Protein AF-A0A847I5W4-F1 (afdb_monomer)

Mean predicted aligned error: 6.33 Å

Foldseek 3Di:
DDPLVVLLVLQVPDPDDLCVLQVQLVHDSVVSVVSNVPDDDDVSSVVSSCVSSVHDDDPDPPPPPPPPDD

Nearest PDB structures (foldseek):
  4pu7-assembly1_B  TM=7.963E-01  e=1.650E-02  Shewanella oneidensis MR-1
  4pu8-assembly1_A  TM=7.896E-01  e=1.974E-02  Shewanella oneidensis MR-1
  4pu8-assembly1_B  TM=7.963E-01  e=2.225E-02  Shewanella oneidensis MR-1
  4pu4-assembly1_C  TM=7.990E-01  e=3.001E-02  Shewanella oneidensis MR-1
  4pu4-assembly1_D  TM=6.995E-01  e=1.464E-02  Shewanella oneidensis MR-1

Structure (mmCIF, N/CA/C/O backbone):
data_AF-A0A847I5W4-F1
#
_entry.id   AF-A0A847I5W4-F1
#
loop_
_atom_site.group_PDB
_atom_site.id
_atom_site.type_symbol
_atom_site.label_atom_id
_atom_site.label_alt_id
_atom_site.label_comp_id
_atom_site.label_asym_id
_atom_site.label_entity_id
_atom_site.label_seq_id
_atom_site.pdbx_PDB_ins_code
_atom_site.Cartn_x
_atom_site.Cartn_y
_atom_site.Cartn_z
_atom_site.occupancy
_atom_site.B_iso_or_equiv
_atom_site.auth_seq_id
_atom_site.auth_comp_id
_atom_site.auth_asym_id
_atom_site.auth_atom_id
_atom_site.pdbx_PDB_model_num
ATOM 1 N N . MET A 1 1 ? -1.371 5.380 11.869 1.00 73.62 1 MET A N 1
ATOM 2 C CA . MET A 1 1 ? -0.665 4.606 10.826 1.00 73.62 1 MET A CA 1
ATOM 3 C C . MET A 1 1 ? -1.208 5.027 9.470 1.00 73.62 1 MET A C 1
ATOM 5 O O . MET A 1 1 ? -2.416 5.207 9.375 1.00 73.62 1 MET A O 1
ATOM 9 N N . LYS A 1 2 ? -0.352 5.255 8.465 1.00 89.00 2 LYS A N 1
ATOM 10 C CA . LYS A 1 2 ? -0.808 5.579 7.101 1.00 89.00 2 LYS A CA 1
ATOM 11 C C . LYS A 1 2 ? -1.297 4.295 6.397 1.00 89.00 2 LYS A C 1
ATOM 13 O O . LYS A 1 2 ? -0.729 3.233 6.663 1.00 89.00 2 LYS A O 1
ATOM 18 N N . PRO A 1 3 ? -2.294 4.356 5.497 1.00 92.06 3 PRO A N 1
ATOM 19 C CA . PRO A 1 3 ? -2.736 3.184 4.734 1.00 92.06 3 PRO A CA 1
ATOM 20 C C . PRO A 1 3 ? -1.602 2.526 3.934 1.00 92.06 3 PRO A C 1
ATOM 22 O O . PRO A 1 3 ? -1.445 1.311 3.972 1.00 92.06 3 PRO A O 1
ATOM 25 N N . SER A 1 4 ? -0.729 3.325 3.312 1.00 93.56 4 SER A N 1
ATOM 26 C CA . SER A 1 4 ? 0.446 2.835 2.575 1.00 93.56 4 SER A CA 1
ATOM 27 C C . SER A 1 4 ? 1.431 2.052 3.449 1.00 93.56 4 SER A C 1
ATOM 29 O O . SER A 1 4 ? 1.914 1.003 3.040 1.00 93.56 4 SER A O 1
ATOM 31 N N . GLU A 1 5 ? 1.680 2.508 4.678 1.00 94.31 5 GLU A N 1
ATOM 32 C CA . GLU A 1 5 ? 2.490 1.774 5.661 1.00 94.31 5 GLU A CA 1
ATOM 33 C C . GLU A 1 5 ? 1.835 0.454 6.074 1.00 94.31 5 GLU A C 1
ATOM 35 O O . GLU A 1 5 ? 2.516 -0.542 6.308 1.00 94.31 5 GLU A O 1
ATOM 40 N N . THR A 1 6 ? 0.505 0.436 6.161 1.00 94.25 6 THR A N 1
ATOM 41 C CA . THR A 1 6 ? -0.253 -0.776 6.504 1.00 94.25 6 THR A CA 1
ATOM 42 C C . THR A 1 6 ? -0.111 -1.808 5.395 1.00 94.25 6 THR A C 1
ATOM 44 O O . THR A 1 6 ? 0.235 -2.954 5.673 1.00 94.25 6 THR A O 1
ATOM 47 N N . LEU A 1 7 ? -0.253 -1.373 4.141 1.00 95.25 7 LEU A N 1
ATOM 48 C CA . LEU A 1 7 ? -0.030 -2.220 2.977 1.00 95.25 7 LEU A CA 1
ATOM 49 C C . LEU A 1 7 ? 1.413 -2.746 2.922 1.00 95.25 7 LEU A C 1
ATOM 51 O O . LEU A 1 7 ? 1.611 -3.934 2.698 1.00 95.25 7 LEU A O 1
ATOM 55 N N . ARG A 1 8 ? 2.428 -1.916 3.207 1.00 95.25 8 ARG A N 1
ATOM 56 C CA . ARG A 1 8 ? 3.834 -2.372 3.279 1.00 95.25 8 ARG A CA 1
ATOM 57 C C . ARG A 1 8 ? 4.027 -3.491 4.296 1.00 95.25 8 ARG A C 1
ATOM 59 O O . ARG A 1 8 ? 4.680 -4.484 3.988 1.00 95.25 8 ARG A O 1
ATOM 66 N N . LYS A 1 9 ? 3.440 -3.359 5.488 1.00 94.56 9 LYS A N 1
ATOM 67 C CA . LYS A 1 9 ? 3.505 -4.415 6.509 1.00 94.56 9 LYS A CA 1
ATOM 68 C C . LYS A 1 9 ? 2.736 -5.667 6.100 1.00 94.56 9 LYS A C 1
ATOM 70 O O . LYS A 1 9 ? 3.207 -6.760 6.385 1.00 94.56 9 LYS A O 1
ATOM 75 N N . ALA A 1 10 ? 1.593 -5.521 5.433 1.00 94.69 10 ALA A N 1
ATOM 76 C CA . ALA A 1 10 ? 0.843 -6.659 4.911 1.00 94.69 10 ALA A CA 1
ATOM 77 C C . ALA A 1 10 ? 1.659 -7.430 3.863 1.00 94.69 10 ALA A C 1
ATOM 79 O O . ALA A 1 10 ? 1.772 -8.644 3.965 1.00 94.69 10 ALA A O 1
ATOM 80 N N . ILE A 1 11 ? 2.329 -6.729 2.940 1.00 94.06 11 ILE A N 1
ATOM 81 C CA . ILE A 1 11 ? 3.234 -7.340 1.951 1.00 94.06 11 ILE A CA 1
ATOM 82 C C . ILE A 1 11 ? 4.373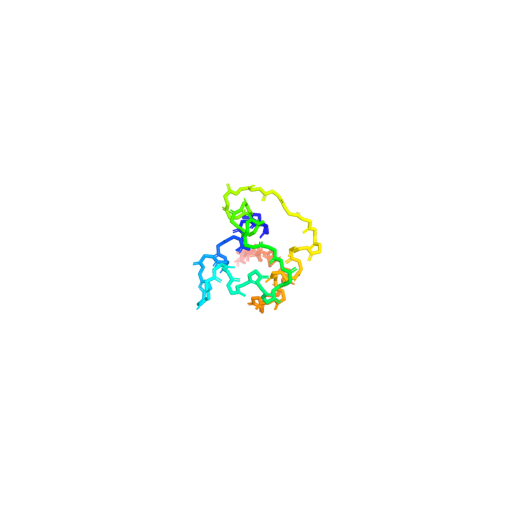 -8.106 2.636 1.00 94.06 11 ILE A C 1
ATOM 84 O O . ILE A 1 11 ? 4.705 -9.206 2.218 1.00 94.06 11 ILE A O 1
ATOM 88 N N . GLN A 1 12 ? 4.975 -7.543 3.689 1.00 92.44 12 GLN A N 1
ATOM 89 C CA . GLN A 1 12 ? 6.063 -8.202 4.428 1.00 92.44 12 GLN A CA 1
ATOM 90 C C . GLN A 1 12 ? 5.612 -9.445 5.207 1.00 92.44 12 GLN A C 1
ATOM 92 O O . GLN A 1 12 ? 6.439 -10.300 5.503 1.00 92.44 12 GLN A O 1
ATOM 97 N N . ARG A 1 13 ? 4.329 -9.521 5.572 1.00 93.81 13 ARG A N 1
ATOM 98 C CA . ARG A 1 13 ? 3.735 -10.637 6.322 1.00 93.81 13 ARG A CA 1
ATOM 99 C C . ARG A 1 13 ? 3.022 -11.651 5.432 1.00 93.81 13 ARG A C 1
ATOM 101 O O . ARG A 1 13 ? 2.515 -12.634 5.954 1.00 93.81 13 ARG A O 1
ATOM 108 N N . ALA A 1 14 ? 2.927 -11.392 4.132 1.00 91.62 14 ALA A N 1
ATOM 109 C CA . ALA A 1 14 ? 2.260 -12.289 3.209 1.00 91.62 14 ALA A CA 1
ATOM 110 C C . ALA A 1 14 ? 3.057 -13.595 3.067 1.00 91.62 14 ALA A C 1
ATOM 112 O O . ALA A 1 14 ? 4.278 -13.565 2.931 1.00 91.62 14 ALA A O 1
ATOM 113 N N . ASP A 1 15 ? 2.356 -14.725 2.993 1.00 90.44 15 ASP A N 1
ATOM 114 C CA . ASP A 1 15 ? 2.922 -16.064 2.744 1.00 90.44 15 ASP A CA 1
ATOM 115 C C . ASP A 1 15 ? 3.492 -16.255 1.323 1.00 90.44 15 ASP A C 1
ATOM 117 O O . ASP A 1 15 ? 3.802 -17.364 0.893 1.00 90.44 15 ASP A O 1
ATOM 121 N N . MET A 1 16 ? 3.629 -15.178 0.550 1.00 91.25 16 MET A N 1
ATOM 122 C CA . MET A 1 16 ? 4.137 -15.225 -0.815 1.00 91.25 16 MET A CA 1
ATOM 123 C C . MET A 1 16 ? 5.301 -14.267 -1.012 1.00 91.25 16 MET A C 1
ATOM 125 O O . MET A 1 16 ? 5.376 -13.192 -0.414 1.00 91.25 16 MET A O 1
ATOM 129 N N . SER A 1 17 ? 6.209 -14.645 -1.910 1.00 91.25 17 SER A N 1
ATOM 130 C CA . SER A 1 17 ? 7.326 -13.785 -2.277 1.00 91.25 17 SER A CA 1
ATOM 131 C C . SER A 1 17 ? 6.831 -12.495 -2.937 1.00 91.25 17 SER A C 1
ATOM 133 O O . SER A 1 17 ? 5.795 -12.458 -3.606 1.00 91.25 17 SER A O 1
ATOM 135 N N . ARG A 1 18 ? 7.623 -11.426 -2.806 1.00 91.12 18 ARG A N 1
ATOM 136 C CA . ARG A 1 18 ? 7.385 -10.150 -3.504 1.00 91.12 18 ARG A CA 1
ATOM 137 C C . ARG A 1 18 ? 7.223 -10.351 -5.011 1.00 91.12 18 ARG A C 1
ATOM 139 O O . ARG A 1 18 ? 6.348 -9.746 -5.617 1.00 91.12 18 ARG A O 1
ATOM 146 N N . TYR A 1 19 ? 8.021 -11.236 -5.595 1.00 92.75 19 TYR A N 1
ATOM 147 C CA . TYR A 1 19 ? 7.917 -11.594 -7.002 1.00 92.75 19 TYR A CA 1
ATOM 148 C C . TYR A 1 19 ? 6.546 -12.187 -7.358 1.00 92.75 19 TYR A C 1
ATOM 150 O O . TYR A 1 19 ? 5.887 -11.702 -8.278 1.00 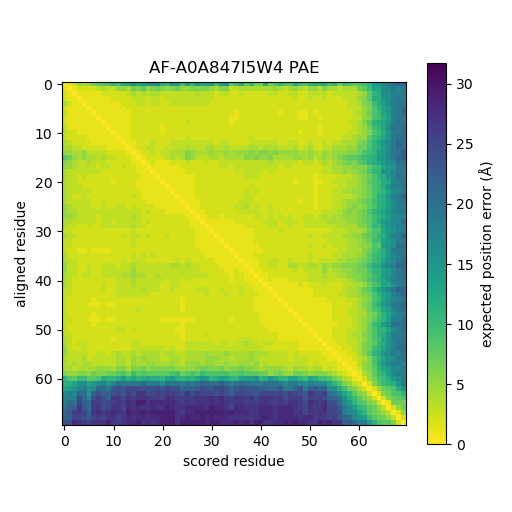92.75 19 TYR A O 1
ATOM 158 N N . ALA A 1 20 ? 6.076 -13.182 -6.596 1.00 94.25 20 ALA A N 1
ATOM 159 C CA . ALA A 1 20 ? 4.776 -13.808 -6.828 1.00 94.25 20 ALA A CA 1
ATOM 160 C C . ALA A 1 20 ? 3.622 -12.811 -6.641 1.00 94.25 20 ALA A C 1
ATOM 162 O O . ALA A 1 20 ? 2.685 -12.791 -7.440 1.00 94.25 20 ALA A O 1
ATOM 163 N N . LEU A 1 21 ? 3.715 -11.944 -5.628 1.00 94.88 21 LEU A N 1
ATOM 164 C CA . LEU A 1 21 ? 2.734 -10.887 -5.401 1.00 94.88 21 LEU A CA 1
ATOM 165 C C . LEU A 1 21 ? 2.689 -9.898 -6.571 1.00 94.88 21 LEU A C 1
ATOM 167 O O . LEU A 1 21 ? 1.608 -9.555 -7.045 1.00 94.88 21 LEU A O 1
ATOM 171 N N . ALA A 1 22 ? 3.856 -9.463 -7.053 1.00 94.81 22 ALA A N 1
ATOM 172 C CA . ALA A 1 22 ? 3.959 -8.552 -8.184 1.00 94.81 22 ALA A CA 1
ATOM 173 C C . ALA A 1 22 ? 3.345 -9.169 -9.448 1.00 94.81 22 ALA A C 1
ATOM 175 O O . ALA A 1 22 ? 2.516 -8.524 -10.082 1.00 94.81 22 ALA A O 1
ATOM 176 N N . GLN A 1 23 ? 3.654 -10.434 -9.758 1.00 95.56 23 GLN A N 1
ATOM 177 C CA . GLN A 1 23 ? 3.047 -11.126 -10.897 1.00 95.56 23 GLN A CA 1
ATOM 178 C C . GLN A 1 23 ? 1.522 -11.207 -10.792 1.00 95.56 23 GLN A C 1
ATOM 180 O O . GLN A 1 23 ? 0.826 -10.852 -11.741 1.00 95.56 23 GLN A O 1
ATOM 185 N N . ARG A 1 24 ? 0.992 -11.630 -9.637 1.00 95.38 24 ARG A N 1
ATOM 186 C CA . ARG A 1 24 ? -0.461 -11.739 -9.421 1.00 95.38 24 ARG A CA 1
ATOM 187 C C . ARG A 1 24 ? -1.173 -10.395 -9.546 1.00 95.38 24 ARG A C 1
ATOM 189 O O . ARG A 1 24 ? -2.296 -10.345 -10.029 1.00 95.38 24 ARG A O 1
ATOM 196 N N . ALA A 1 25 ? -0.517 -9.315 -9.132 1.00 94.56 25 ALA A N 1
ATOM 197 C CA . ALA A 1 25 ? -1.044 -7.961 -9.250 1.00 94.56 25 ALA A CA 1
ATOM 198 C C . ALA A 1 25 ? -0.844 -7.342 -10.651 1.00 94.56 25 ALA A C 1
ATOM 200 O O . ALA A 1 25 ? -1.308 -6.227 -10.888 1.00 94.56 25 ALA A O 1
ATOM 201 N N . GLY A 1 26 ? -0.148 -8.022 -11.574 1.00 95.50 26 GLY A N 1
ATOM 202 C CA . GLY A 1 26 ? 0.190 -7.486 -12.898 1.00 95.50 26 GLY A CA 1
ATOM 203 C C . GLY A 1 26 ? 1.222 -6.353 -12.849 1.00 95.50 26 GLY A C 1
ATOM 204 O O . GLY A 1 26 ? 1.154 -5.405 -13.629 1.00 95.50 26 GLY A O 1
ATOM 205 N N . LEU A 1 27 ? 2.148 -6.414 -11.893 1.00 93.75 27 LEU A N 1
ATOM 206 C CA . LEU A 1 27 ? 3.134 -5.384 -11.575 1.00 93.75 27 LEU A CA 1
ATOM 207 C C . LEU A 1 27 ? 4.560 -5.909 -11.771 1.00 93.75 27 LEU A C 1
ATOM 209 O O . LEU A 1 27 ? 4.821 -7.108 -11.701 1.00 93.75 27 LEU A O 1
ATOM 213 N N . SER A 1 28 ? 5.521 -4.999 -11.945 1.00 93.88 28 SER A N 1
ATOM 214 C CA . SER A 1 28 ? 6.937 -5.374 -11.929 1.00 93.88 28 SER A CA 1
ATOM 215 C C . SER A 1 28 ? 7.454 -5.546 -10.499 1.00 93.88 28 SER A C 1
ATOM 217 O O . SER A 1 28 ? 7.153 -4.749 -9.605 1.00 93.88 28 SER A O 1
ATOM 219 N N . GLU A 1 29 ? 8.302 -6.554 -10.281 1.00 93.38 29 GLU A N 1
ATOM 220 C CA . GLU A 1 29 ? 8.933 -6.787 -8.975 1.00 93.38 29 GLU A CA 1
ATOM 221 C C . GLU A 1 29 ? 9.741 -5.566 -8.510 1.00 93.38 29 GLU A C 1
ATOM 223 O O . GLU A 1 29 ? 9.675 -5.177 -7.343 1.00 93.38 29 GLU A O 1
ATOM 228 N N . SER A 1 30 ? 10.452 -4.897 -9.426 1.00 94.19 30 SER A N 1
ATOM 229 C CA . SER A 1 30 ? 11.221 -3.688 -9.113 1.00 94.19 30 SER A CA 1
ATOM 230 C C . SER A 1 30 ? 10.346 -2.581 -8.525 1.00 94.19 30 SER A C 1
ATOM 232 O O . SER A 1 30 ? 10.787 -1.856 -7.631 1.00 94.19 30 SER A O 1
ATOM 234 N N . MET A 1 31 ? 9.107 -2.441 -9.005 1.00 94.38 31 MET A N 1
ATOM 235 C CA . MET A 1 31 ? 8.177 -1.454 -8.472 1.00 94.38 31 MET A CA 1
ATOM 236 C C . MET A 1 31 ? 7.730 -1.823 -7.057 1.00 94.38 31 MET A C 1
ATOM 238 O O . MET A 1 31 ? 7.768 -0.964 -6.173 1.00 94.38 31 MET A O 1
ATOM 242 N N . LEU A 1 32 ? 7.427 -3.098 -6.805 1.00 93.62 32 LEU A N 1
ATOM 243 C CA . LEU A 1 32 ? 7.076 -3.569 -5.467 1.00 93.62 32 LEU A CA 1
ATOM 244 C C . LEU A 1 32 ? 8.240 -3.402 -4.475 1.00 93.62 32 LEU A C 1
ATOM 246 O O . LEU A 1 32 ? 8.041 -2.916 -3.362 1.00 93.62 32 LEU A O 1
ATOM 250 N N . CYS A 1 33 ? 9.472 -3.718 -4.885 1.00 94.00 33 CYS A N 1
ATOM 251 C CA . CYS A 1 33 ? 10.673 -3.483 -4.081 1.00 94.00 33 CYS A CA 1
ATOM 252 C C . CYS A 1 33 ? 10.843 -2.002 -3.722 1.00 94.00 33 CYS A C 1
ATOM 254 O O . CYS A 1 33 ? 11.040 -1.678 -2.550 1.00 94.00 33 CYS A O 1
ATOM 256 N N . ARG A 1 34 ? 10.690 -1.093 -4.694 1.00 95.00 34 ARG A N 1
ATOM 257 C CA . ARG A 1 34 ? 10.740 0.357 -4.444 1.00 95.00 34 ARG A CA 1
ATOM 258 C C . ARG A 1 34 ? 9.622 0.819 -3.507 1.00 95.00 34 ARG A C 1
ATOM 260 O O . ARG A 1 34 ? 9.863 1.676 -2.659 1.00 95.00 34 ARG A O 1
ATOM 267 N N . PHE A 1 35 ? 8.415 0.265 -3.637 1.00 95.50 35 PHE A N 1
ATOM 268 C CA . PHE A 1 35 ? 7.298 0.590 -2.750 1.00 95.50 35 PHE A CA 1
ATOM 269 C C . PHE A 1 35 ? 7.591 0.190 -1.302 1.00 95.50 35 PHE A C 1
ATOM 271 O O . PHE A 1 35 ? 7.413 1.008 -0.397 1.00 95.50 35 PHE A O 1
ATOM 278 N N . VAL A 1 36 ? 8.096 -1.029 -1.086 1.00 92.94 36 VAL A N 1
ATOM 279 C CA . VAL A 1 36 ? 8.504 -1.520 0.241 1.00 92.94 36 VAL A CA 1
ATOM 280 C C . VAL A 1 36 ? 9.623 -0.658 0.839 1.00 92.94 36 VAL A C 1
ATOM 282 O O . VAL A 1 36 ? 9.633 -0.433 2.044 1.00 92.94 36 VAL A O 1
ATOM 285 N N . GLN A 1 37 ? 10.516 -0.116 0.007 1.00 94.44 37 GLN A N 1
ATOM 286 C CA . GLN A 1 37 ? 11.608 0.779 0.418 1.00 94.44 37 GLN A CA 1
ATOM 287 C C . GLN A 1 37 ? 11.185 2.226 0.709 1.00 94.44 37 GLN A C 1
ATOM 289 O O . GLN A 1 37 ? 12.023 3.028 1.109 1.00 94.44 37 GLN A O 1
ATOM 294 N N . GLY A 1 38 ? 9.920 2.599 0.503 1.00 93.81 38 GLY A N 1
ATOM 295 C CA . GLY A 1 38 ? 9.455 3.947 0.833 1.00 93.81 38 GLY A CA 1
ATOM 296 C C . GLY A 1 38 ? 8.873 4.738 -0.330 1.00 93.81 38 GLY A C 1
ATOM 297 O O . GLY A 1 38 ? 8.222 5.757 -0.085 1.00 93.81 38 GLY A O 1
ATOM 298 N N . ARG A 1 39 ? 9.014 4.270 -1.576 1.00 95.50 39 ARG A N 1
ATOM 299 C CA . ARG A 1 39 ? 8.483 4.987 -2.741 1.00 95.50 39 ARG A CA 1
ATOM 300 C C . ARG A 1 39 ? 6.955 5.002 -2.732 1.00 95.50 39 ARG A C 1
ATOM 302 O O . ARG A 1 39 ? 6.316 4.065 -2.253 1.00 95.50 39 ARG A O 1
ATOM 309 N N . ALA A 1 40 ? 6.375 6.087 -3.235 1.00 94.69 40 ALA A N 1
ATOM 310 C CA . ALA A 1 40 ? 4.938 6.190 -3.457 1.00 94.69 40 ALA A CA 1
ATOM 311 C C . ALA A 1 40 ? 4.510 5.359 -4.680 1.00 94.69 40 ALA A C 1
ATOM 313 O O . ALA A 1 40 ? 5.302 5.139 -5.598 1.00 94.69 40 ALA A O 1
ATOM 314 N N . ILE A 1 41 ? 3.252 4.927 -4.678 1.00 95.50 41 ILE A N 1
ATOM 315 C CA . ILE A 1 41 ? 2.578 4.229 -5.780 1.00 95.50 41 ILE A CA 1
ATOM 316 C C . ILE A 1 41 ? 1.274 4.959 -6.112 1.00 95.50 41 ILE A C 1
ATOM 318 O O . ILE A 1 41 ? 0.811 5.786 -5.324 1.00 95.50 41 ILE A O 1
ATOM 322 N N . THR A 1 42 ? 0.694 4.668 -7.273 1.00 96.06 42 THR A N 1
ATOM 323 C CA . THR A 1 42 ? -0.623 5.191 -7.661 1.00 96.06 42 THR A CA 1
ATOM 324 C C . THR A 1 42 ? -1.741 4.477 -6.896 1.00 96.06 42 THR A C 1
ATOM 326 O O . THR A 1 42 ? -1.532 3.380 -6.374 1.00 96.06 42 THR A O 1
ATOM 329 N N . SER A 1 43 ? -2.937 5.077 -6.856 1.00 94.81 43 SER A N 1
ATOM 330 C CA . SER A 1 43 ? -4.110 4.424 -6.249 1.00 94.81 43 SER A CA 1
ATOM 331 C C . SER A 1 43 ? -4.452 3.109 -6.952 1.00 94.81 43 SER A C 1
ATOM 333 O O . SER A 1 43 ? -4.602 2.103 -6.282 1.00 94.81 43 SER A O 1
ATOM 335 N N . ASP A 1 44 ? -4.430 3.065 -8.288 1.00 96.19 44 ASP A N 1
ATOM 336 C CA . ASP A 1 44 ? -4.663 1.825 -9.053 1.00 96.19 44 ASP A CA 1
ATOM 337 C C . ASP A 1 44 ? -3.726 0.680 -8.623 1.00 96.19 44 ASP A C 1
ATOM 339 O O . ASP A 1 44 ? -4.152 -0.454 -8.415 1.00 96.19 44 ASP A O 1
ATOM 343 N N . THR A 1 45 ? -2.441 0.983 -8.417 1.00 95.56 45 THR A N 1
ATOM 344 C CA . THR A 1 45 ? -1.479 -0.015 -7.932 1.00 95.56 45 THR A CA 1
ATOM 345 C C . THR 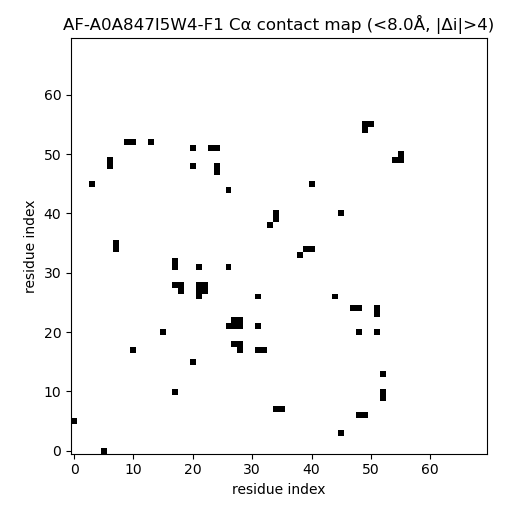A 1 45 ? -1.791 -0.448 -6.501 1.00 95.56 45 THR A C 1
ATOM 347 O O . THR A 1 45 ? -1.632 -1.619 -6.155 1.00 95.56 45 THR A O 1
ATOM 350 N N . PHE A 1 46 ? -2.219 0.495 -5.662 1.00 95.56 46 PHE A N 1
ATOM 351 C CA . PHE A 1 46 ? -2.622 0.218 -4.290 1.00 95.56 46 PHE A CA 1
ATOM 352 C C . PHE A 1 46 ? -3.823 -0.736 -4.257 1.00 95.56 46 PHE A 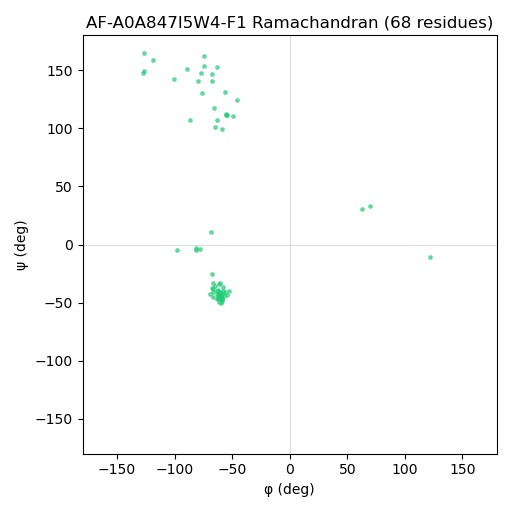C 1
ATOM 354 O O . PHE A 1 46 ? -3.747 -1.761 -3.584 1.00 95.56 46 PHE A O 1
ATOM 361 N N . ASP A 1 47 ? -4.870 -0.454 -5.034 1.00 95.94 47 ASP A N 1
ATOM 362 C CA . ASP A 1 47 ? -6.077 -1.280 -5.131 1.00 95.94 47 ASP A CA 1
ATOM 363 C C . ASP A 1 47 ? -5.768 -2.693 -5.647 1.00 95.94 47 ASP A C 1
ATOM 365 O O . ASP A 1 47 ? -6.234 -3.678 -5.073 1.00 95.94 47 ASP A O 1
ATOM 369 N N . LYS A 1 48 ? -4.896 -2.829 -6.656 1.00 96.06 48 LYS A N 1
ATOM 370 C CA . LYS A 1 48 ? -4.436 -4.143 -7.145 1.00 96.06 48 LYS A CA 1
ATOM 371 C C . LYS A 1 48 ? -3.752 -4.966 -6.055 1.00 96.06 48 LYS A C 1
ATOM 373 O O . LYS A 1 48 ? -4.043 -6.149 -5.895 1.00 96.06 48 LYS A O 1
ATOM 378 N N . LEU A 1 49 ? -2.850 -4.350 -5.291 1.00 95.56 49 LEU A N 1
ATOM 379 C CA .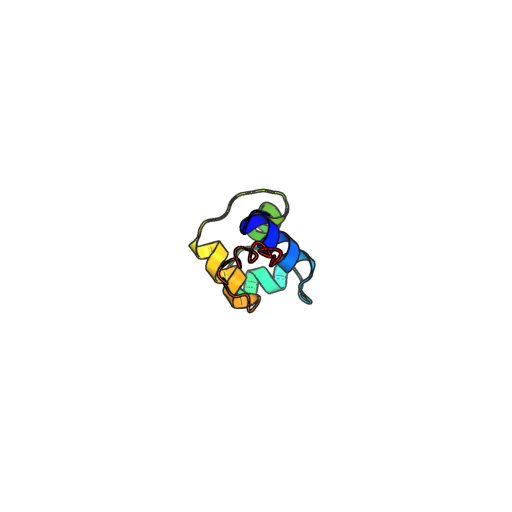 LEU A 1 49 ? -2.139 -5.032 -4.206 1.00 95.56 49 LEU A CA 1
ATOM 380 C C . LEU A 1 49 ? -3.081 -5.423 -3.064 1.00 95.56 49 LEU A C 1
ATOM 382 O O . LEU A 1 49 ? -2.969 -6.526 -2.536 1.00 95.56 49 LEU A O 1
ATOM 386 N N . VAL A 1 50 ? -4.013 -4.539 -2.705 1.00 95.81 50 VAL A N 1
ATOM 387 C CA . VAL A 1 50 ? -5.069 -4.810 -1.718 1.00 95.81 50 VAL A CA 1
ATOM 388 C C . VAL A 1 50 ? -5.923 -5.998 -2.162 1.00 95.81 50 VAL A C 1
ATOM 390 O O . VAL A 1 50 ? -6.111 -6.924 -1.375 1.00 95.81 50 VAL A O 1
ATOM 393 N N . GLY A 1 51 ? -6.349 -6.023 -3.428 1.00 95.75 51 GLY A N 1
ATOM 394 C CA . GLY A 1 51 ? -7.152 -7.106 -3.994 1.00 95.75 51 GLY A CA 1
ATOM 395 C C . GLY A 1 51 ? -6.441 -8.459 -3.972 1.00 95.75 51 GLY A C 1
ATOM 396 O O . GLY A 1 51 ? -7.015 -9.447 -3.525 1.00 95.75 51 GLY A O 1
ATOM 397 N N . VAL A 1 52 ? -5.167 -8.515 -4.377 1.00 95.75 52 VAL A N 1
ATOM 398 C CA . VAL A 1 52 ? -4.396 -9.774 -4.353 1.00 95.75 52 VAL A CA 1
ATOM 399 C C . VAL A 1 52 ? -4.143 -10.273 -2.929 1.00 95.75 52 VAL A C 1
ATOM 401 O O . VAL A 1 52 ? -4.100 -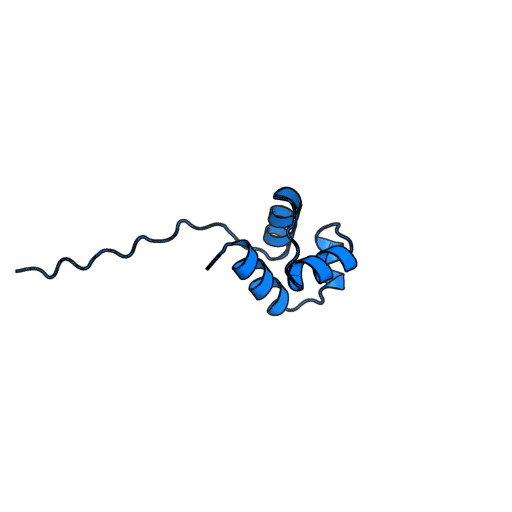11.482 -2.701 1.00 95.75 52 VAL A O 1
ATOM 404 N N . LEU A 1 53 ? -3.978 -9.362 -1.968 1.00 94.75 53 LEU A N 1
ATOM 405 C CA . LEU A 1 53 ? -3.785 -9.705 -0.558 1.00 94.75 53 LEU A CA 1
ATOM 406 C C . LEU A 1 53 ? -5.098 -10.010 0.179 1.00 94.75 53 LEU A C 1
ATOM 408 O O . LEU A 1 53 ? -5.044 -10.352 1.358 1.00 94.75 53 LEU A O 1
ATOM 412 N N . GLY A 1 54 ? -6.257 -9.882 -0.478 1.00 94.25 54 GLY A N 1
ATOM 413 C CA . GLY A 1 54 ? -7.563 -10.089 0.153 1.00 94.25 54 GLY A CA 1
ATOM 414 C C . GLY A 1 54 ? -7.846 -9.090 1.277 1.00 94.25 54 GLY A C 1
ATOM 415 O O . GLY A 1 54 ? -8.492 -9.431 2.263 1.00 94.25 54 GLY A O 1
ATOM 416 N N . LEU A 1 55 ? -7.303 -7.877 1.168 1.00 93.94 55 LEU A N 1
ATOM 417 C CA . LEU A 1 55 ? -7.493 -6.822 2.156 1.00 93.94 55 LEU A CA 1
ATOM 418 C C . LEU A 1 55 ? -8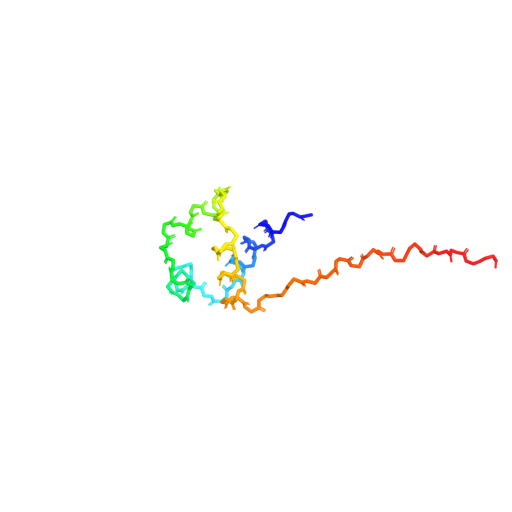.735 -5.995 1.824 1.00 93.94 55 LEU A C 1
ATOM 420 O O . LEU A 1 55 ? -9.081 -5.797 0.662 1.00 93.94 55 LEU A O 1
ATOM 424 N N . GLU A 1 56 ? -9.354 -5.435 2.858 1.00 92.88 56 GLU A N 1
ATOM 425 C CA . GLU A 1 56 ? -10.514 -4.555 2.739 1.00 92.88 56 GLU A CA 1
ATOM 426 C C . GLU A 1 56 ? -10.292 -3.232 3.483 1.00 92.88 56 GLU A C 1
ATOM 428 O O . GLU A 1 56 ? -9.595 -3.155 4.501 1.00 92.88 56 GLU A O 1
ATOM 433 N N . LEU A 1 57 ? -10.883 -2.158 2.956 1.00 91.50 57 LEU A N 1
ATOM 434 C CA . LEU A 1 57 ? -10.899 -0.858 3.616 1.00 91.50 57 LEU A CA 1
ATOM 435 C C . LEU A 1 57 ? -12.093 -0.787 4.565 1.00 91.50 57 LEU A C 1
ATOM 437 O O . LEU A 1 57 ? -13.230 -0.620 4.135 1.00 91.50 57 LEU A O 1
ATOM 441 N N . VAL A 1 58 ? -11.816 -0.845 5.865 1.00 90.56 58 VAL A N 1
ATOM 442 C CA . VAL A 1 58 ? -12.839 -0.691 6.905 1.00 90.56 58 VAL A CA 1
ATOM 443 C C . VAL A 1 58 ? -12.826 0.721 7.497 1.00 90.56 58 VAL A C 1
ATOM 445 O O . VAL A 1 58 ? -11.750 1.301 7.705 1.00 90.56 58 VAL A O 1
ATOM 448 N N . PRO A 1 59 ? -13.997 1.300 7.824 1.00 88.81 59 PRO A N 1
ATOM 449 C CA . PRO A 1 59 ? -14.059 2.531 8.593 1.00 88.81 59 PRO A CA 1
ATOM 450 C C . PRO A 1 59 ? -13.313 2.356 9.910 1.00 88.81 59 PRO A C 1
ATOM 452 O O . PRO A 1 59 ? -13.534 1.404 10.660 1.00 88.81 59 PRO A O 1
ATOM 455 N N . LYS A 1 60 ? -12.436 3.304 10.234 1.00 86.06 60 LYS A N 1
ATOM 456 C CA . LYS A 1 60 ? -11.816 3.310 11.553 1.00 86.06 60 LYS A CA 1
ATOM 457 C C . LYS A 1 60 ? -12.909 3.570 12.588 1.00 86.06 60 LYS A C 1
ATOM 459 O O . LYS A 1 60 ? -13.479 4.662 12.604 1.00 86.06 60 LYS A O 1
ATOM 464 N N . THR A 1 61 ? -13.154 2.619 13.487 1.00 80.19 61 THR A N 1
ATOM 465 C CA . THR A 1 61 ? -13.986 2.867 14.668 1.00 80.19 61 THR A CA 1
ATOM 466 C C . THR A 1 61 ? -13.393 4.053 15.425 1.00 80.19 61 THR A C 1
ATOM 468 O O . THR A 1 61 ? -12.293 3.970 15.980 1.00 80.19 61 THR A O 1
ATOM 471 N N . ARG A 1 62 ? -14.099 5.192 15.433 1.00 70.00 62 ARG A N 1
ATOM 472 C CA . ARG A 1 62 ? -13.870 6.225 16.445 1.00 70.00 62 ARG A CA 1
ATOM 473 C C . ARG A 1 62 ? -14.228 5.547 17.755 1.00 70.00 62 ARG A C 1
ATOM 475 O O . ARG A 1 62 ? -15.397 5.236 17.964 1.00 70.00 62 ARG A O 1
ATOM 482 N N . GLY A 1 63 ? -13.225 5.218 18.567 1.00 60.81 63 GLY A N 1
ATOM 483 C CA . GLY A 1 63 ? -13.460 4.618 19.873 1.00 60.81 63 GLY A CA 1
ATOM 484 C C . GLY A 1 63 ? -14.563 5.406 20.568 1.00 60.81 63 GLY A C 1
ATOM 485 O O . GLY A 1 63 ? -14.480 6.632 20.648 1.00 60.81 63 GLY A O 1
ATOM 486 N N . ARG A 1 64 ? -15.627 4.714 20.989 1.00 60.88 64 ARG A N 1
ATOM 487 C CA . ARG A 1 64 ? -16.600 5.264 21.930 1.00 60.88 64 ARG A CA 1
ATOM 488 C C . ARG A 1 64 ? -15.760 5.831 23.071 1.00 60.88 64 ARG A C 1
ATOM 490 O O . ARG A 1 64 ? -15.117 5.063 23.783 1.00 60.88 64 ARG A O 1
ATOM 497 N N . THR A 1 65 ? -15.713 7.150 23.227 1.00 57.41 65 THR A N 1
ATOM 498 C CA . THR A 1 65 ? -15.351 7.730 24.514 1.00 57.41 65 THR A CA 1
ATOM 499 C C . THR A 1 65 ? -16.317 7.094 25.500 1.00 57.41 65 THR A C 1
ATOM 501 O O . THR A 1 65 ? -17.532 7.266 25.391 1.00 57.41 65 THR A O 1
ATOM 504 N N . ARG A 1 66 ? -15.796 6.240 26.381 1.00 56.56 66 ARG A N 1
ATOM 505 C CA . ARG A 1 66 ? -16.5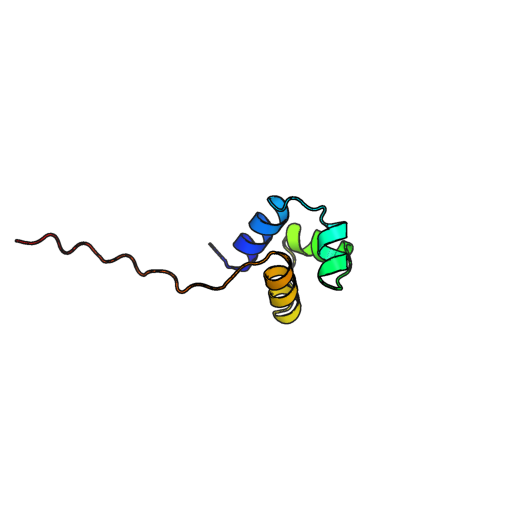52 5.688 27.497 1.00 56.56 66 ARG A CA 1
ATOM 506 C C . ARG A 1 66 ? -17.001 6.910 28.298 1.00 56.56 66 ARG A C 1
ATOM 508 O O . ARG A 1 66 ? -16.187 7.517 28.982 1.00 56.56 66 ARG A O 1
ATOM 515 N N . LYS A 1 67 ? -18.252 7.351 28.128 1.00 54.72 67 LYS A N 1
ATOM 516 C CA . LYS A 1 67 ? -18.877 8.238 29.107 1.00 54.72 67 LYS A CA 1
ATOM 517 C C . LYS A 1 67 ? -18.989 7.389 30.362 1.00 54.72 67 LYS A C 1
ATOM 519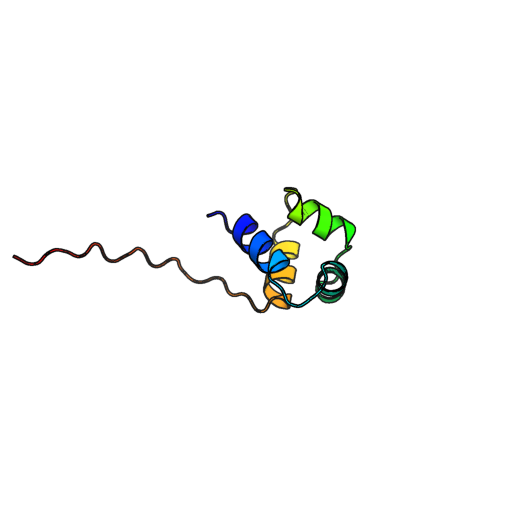 O O . LYS A 1 67 ? -19.811 6.478 30.412 1.00 54.72 67 LYS A O 1
ATOM 524 N N . GLU A 1 68 ? -18.074 7.619 31.292 1.00 51.94 68 GLU A N 1
ATOM 525 C CA . GLU A 1 68 ? -18.194 7.154 32.663 1.00 51.94 68 GLU A CA 1
ATOM 526 C C . GLU A 1 68 ? -19.534 7.694 33.178 1.00 51.94 68 GLU A C 1
ATOM 528 O O . GLU A 1 68 ? -19.785 8.901 33.173 1.00 51.94 68 GLU A O 1
ATOM 533 N N . GLY A 1 69 ? -20.463 6.770 33.408 1.00 60.69 69 GLY A N 1
ATOM 534 C CA . GLY A 1 69 ? -21.789 7.065 33.916 1.00 60.69 69 GLY A CA 1
ATOM 535 C C . GLY A 1 69 ? -21.699 7.364 35.406 1.00 60.69 69 GLY A C 1
ATOM 536 O O . GLY A 1 69 ? -21.062 6.609 36.133 1.00 60.69 69 GLY A O 1
ATOM 537 N N . LYS A 1 70 ? -22.316 8.492 35.752 1.00 48.91 70 LYS A N 1
ATOM 538 C CA . LYS A 1 70 ? -22.682 9.056 37.057 1.00 48.91 70 LYS A CA 1
ATOM 539 C C . LYS A 1 70 ? -22.869 8.067 38.208 1.00 48.91 70 LYS A C 1
ATOM 541 O O . LYS A 1 70 ? -23.564 7.050 37.993 1.00 48.91 70 LYS A O 1
#

Sequence (70 aa):
MKPSETLRKAIQRADMSRYALAQRAGLSESMLCRFVQGRAITSDTFDKLVGVLGLELVPKTRGRTRKEGK

Radius of gyration: 15.87 Å; Cα contacts (8 Å, |Δi|>4): 37; chains: 1; bounding box: 34×25×50 Å

Solvent-accessible surface area (backbone atoms only — not comparable to full-atom values): 4489 Å² total; per-residue (Å²): 134,57,70,70,60,51,50,43,53,49,59,74,69,45,102,54,53,66,56,58,50,18,54,75,45,75,45,57,45,69,58,53,52,42,40,68,72,68,46,86,76,54,68,70,58,50,52,36,50,34,58,74,68,71,56,80,94,70,84,79,79,75,73,77,75,78,75,80,76,131

Secondary structure (DSSP, 8-state):
--HHHHHHHHHHHSSS-HHHHHHHTT--HHHHHHHHTT----HHHHHHHHHHTT---PPP----------

pLDDT: mean 88.75, std 12.47, range [48.91, 96.19]